Protein AF-A0A355YLC4-F1 (afdb_monomer_lite)

Radius of gyration: 15.04 Å; chains: 1; bounding box: 30×29×39 Å

Sequence (77 aa):
MDKKKLEELASFAGTPAYIFDIDVLKERISRVSDQIRPAELCFAMKANPFLAGLIDDCVDYYEVCSPGEFHICVKNG

Structure (mmCIF, N/CA/C/O backbone):
data_AF-A0A355YLC4-F1
#
_entry.id   AF-A0A355YLC4-F1
#
loop_
_atom_site.group_PDB
_atom_site.id
_atom_site.type_symbol
_atom_site.label_atom_id
_atom_site.label_alt_id
_atom_site.label_comp_id
_atom_site.label_asym_id
_atom_site.label_entity_id
_atom_site.label_seq_id
_atom_site.pdbx_PDB_ins_code
_atom_site.Cartn_x
_atom_site.Cartn_y
_atom_site.Cartn_z
_atom_site.occupancy
_atom_site.B_iso_or_equiv
_atom_site.auth_seq_id
_atom_site.auth_comp_id
_atom_site.auth_asym_id
_atom_site.auth_atom_id
_atom_site.pdbx_PDB_model_num
ATOM 1 N N . MET A 1 1 ? -9.624 12.482 9.073 1.00 78.81 1 MET A N 1
ATOM 2 C CA . MET A 1 1 ? -10.381 11.619 10.006 1.00 78.81 1 MET A CA 1
ATOM 3 C C . MET A 1 1 ? -10.664 12.391 11.286 1.00 78.81 1 MET A C 1
ATOM 5 O O . MET A 1 1 ? -9.750 13.032 11.792 1.00 78.81 1 MET A O 1
ATOM 9 N N . ASP A 1 2 ? -11.910 12.393 11.760 1.00 91.31 2 ASP A N 1
ATOM 10 C CA . ASP A 1 2 ? -12.323 13.115 12.972 1.00 91.31 2 ASP A CA 1
ATOM 11 C C . ASP A 1 2 ? -12.293 12.229 14.234 1.00 91.31 2 ASP A C 1
ATOM 13 O O . ASP A 1 2 ? -12.157 11.006 14.156 1.00 91.31 2 ASP A O 1
ATOM 17 N N . LYS A 1 3 ? -12.409 12.859 15.412 1.00 93.56 3 LYS A N 1
ATOM 18 C CA . LYS A 1 3 ? -12.340 12.181 16.717 1.00 93.56 3 LYS A CA 1
ATOM 19 C C . LYS A 1 3 ? -13.461 11.157 16.918 1.00 93.56 3 LYS A C 1
ATOM 21 O O . LYS A 1 3 ? -13.203 10.088 17.460 1.00 93.56 3 LYS A O 1
ATOM 26 N N . LYS A 1 4 ? -14.683 11.468 16.482 1.00 96.00 4 LYS A N 1
ATOM 27 C CA . LYS A 1 4 ? -15.842 10.589 16.671 1.00 96.00 4 LYS A CA 1
ATOM 28 C C . LYS A 1 4 ? -15.644 9.279 15.909 1.00 96.00 4 LYS A C 1
ATOM 30 O O . LYS A 1 4 ? -15.841 8.204 16.464 1.00 96.00 4 LYS A O 1
ATOM 35 N N . LYS A 1 5 ? -15.155 9.366 14.673 1.00 94.25 5 LYS A N 1
ATOM 36 C CA . LYS A 1 5 ? -14.838 8.196 13.852 1.00 94.25 5 LYS A CA 1
ATOM 37 C C . LYS A 1 5 ? -13.723 7.338 14.458 1.00 94.25 5 LYS A C 1
ATOM 39 O O . LYS A 1 5 ? -13.774 6.118 14.357 1.00 94.25 5 LYS A O 1
ATOM 44 N N . LEU A 1 6 ? -12.740 7.947 15.127 1.00 93.75 6 LEU A N 1
ATOM 45 C CA . LEU A 1 6 ? -11.712 7.201 15.866 1.00 93.75 6 LEU A CA 1
ATOM 46 C C . LEU A 1 6 ? -12.286 6.443 17.073 1.00 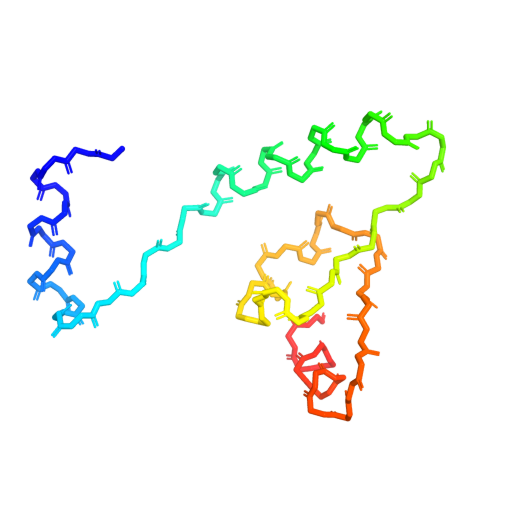93.75 6 LEU A C 1
ATOM 48 O O . LEU A 1 6 ? -11.876 5.312 17.311 1.00 93.75 6 LEU A O 1
ATOM 52 N N . GLU A 1 7 ? -13.231 7.029 17.813 1.00 95.25 7 GLU A N 1
ATOM 53 C CA . GLU A 1 7 ? -13.911 6.358 18.935 1.00 95.25 7 GLU A CA 1
ATOM 54 C C . GLU A 1 7 ? -14.762 5.170 18.451 1.00 95.25 7 GLU A C 1
ATOM 56 O O . GLU A 1 7 ? -14.703 4.087 19.034 1.00 95.25 7 GLU A O 1
ATOM 61 N N . GLU A 1 8 ? -15.486 5.339 17.340 1.00 95.88 8 GLU A N 1
ATOM 62 C CA . GLU A 1 8 ? -16.249 4.264 16.688 1.00 95.88 8 GLU A CA 1
ATOM 63 C C . GLU A 1 8 ? -15.333 3.113 16.242 1.00 95.88 8 GLU A C 1
ATOM 65 O O . GLU A 1 8 ? -15.603 1.947 16.538 1.00 95.88 8 GLU A O 1
ATOM 70 N N . LEU A 1 9 ? -14.210 3.430 15.589 1.00 95.44 9 LEU A N 1
ATOM 71 C CA . LEU A 1 9 ? -13.224 2.437 15.157 1.00 95.44 9 LEU A CA 1
ATOM 72 C C . LEU A 1 9 ? -12.546 1.739 16.338 1.00 95.44 9 LEU A C 1
ATOM 74 O O . LEU A 1 9 ? -12.343 0.530 16.282 1.00 95.44 9 LEU A O 1
ATOM 78 N N . ALA A 1 10 ? -12.234 2.463 17.413 1.00 95.25 10 ALA A N 1
ATOM 79 C CA . ALA A 1 10 ? -11.659 1.878 18.622 1.00 95.25 10 ALA A CA 1
A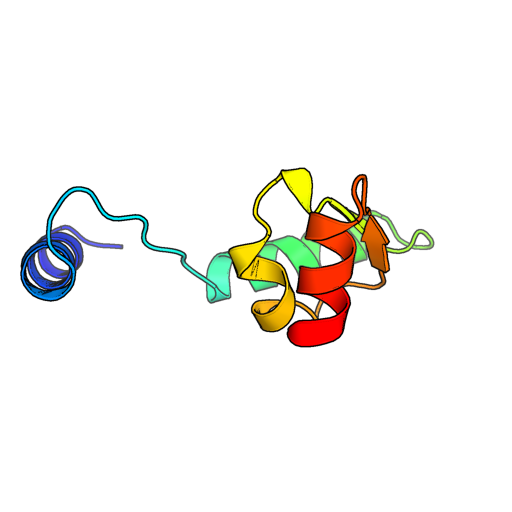TOM 80 C C . ALA A 1 10 ? -12.634 0.904 19.299 1.00 95.25 10 ALA A C 1
ATOM 82 O O . ALA A 1 10 ? -12.213 -0.142 19.789 1.00 95.25 10 ALA A O 1
ATOM 83 N N . SER A 1 11 ? -13.934 1.213 19.292 1.00 96.31 11 SER A N 1
ATOM 84 C CA . SER A 1 11 ? -14.965 0.299 19.791 1.00 96.31 11 SER A CA 1
ATOM 85 C C . SER A 1 11 ? -15.165 -0.917 18.882 1.00 96.31 11 SER A C 1
ATOM 87 O O . SER A 1 11 ? -15.479 -1.992 19.385 1.00 96.31 11 SER A O 1
ATOM 89 N N . PHE A 1 12 ? -15.025 -0.755 17.564 1.00 95.81 12 PHE A N 1
ATOM 90 C CA . PHE A 1 12 ? -15.224 -1.825 16.585 1.00 95.81 12 PHE A CA 1
ATOM 91 C C . PHE A 1 12 ? -14.022 -2.778 16.480 1.00 95.81 12 PHE A C 1
ATOM 93 O O . PHE A 1 12 ? -14.194 -3.993 16.527 1.00 95.81 12 PHE A O 1
ATOM 100 N N . ALA A 1 13 ? -12.811 -2.237 16.333 1.00 94.50 13 ALA A N 1
ATOM 101 C CA . ALA A 1 13 ? -11.584 -3.001 16.096 1.00 94.50 13 ALA A CA 1
ATOM 102 C C . ALA A 1 13 ? -10.809 -3.335 17.385 1.00 94.50 13 ALA A C 1
ATOM 104 O O . ALA A 1 13 ? -9.891 -4.153 17.352 1.00 94.50 13 ALA A O 1
ATOM 105 N N . GLY A 1 14 ? -11.166 -2.714 18.514 1.00 95.31 14 GLY A N 1
ATOM 106 C CA . GLY A 1 14 ? -10.381 -2.770 19.745 1.00 95.31 14 GLY A CA 1
ATOM 107 C C . GLY A 1 14 ? -9.104 -1.928 19.667 1.00 95.31 14 GLY A C 1
ATOM 108 O O . GLY A 1 14 ? -8.773 -1.343 18.634 1.00 95.31 14 GLY A O 1
ATOM 109 N N . THR A 1 15 ? -8.373 -1.839 20.782 1.00 94.44 15 THR A N 1
ATOM 110 C CA . THR A 1 15 ? -7.100 -1.106 20.851 1.00 94.44 15 THR A CA 1
ATOM 111 C C . THR A 1 15 ? -5.973 -1.980 21.421 1.00 94.44 15 THR A C 1
ATOM 113 O O . THR A 1 15 ? -6.216 -2.755 22.349 1.00 94.44 15 THR A O 1
ATOM 116 N N . PRO A 1 16 ? -4.734 -1.863 20.894 1.00 94.38 16 PRO A N 1
ATOM 117 C CA . PRO A 1 16 ? -4.320 -1.013 19.769 1.00 94.38 16 PRO A CA 1
ATOM 118 C C . PRO A 1 16 ? -4.707 -1.600 18.397 1.00 94.38 16 PRO A C 1
ATOM 120 O O . PRO A 1 16 ? -4.718 -2.814 18.216 1.00 94.38 16 PRO A O 1
ATOM 123 N N . ALA A 1 17 ? -4.968 -0.729 17.418 1.00 94.00 17 ALA A N 1
ATOM 124 C CA . ALA A 1 17 ? -5.294 -1.113 16.044 1.00 94.00 17 ALA A CA 1
ATOM 125 C C . ALA A 1 17 ? -4.606 -0.194 15.021 1.00 94.00 17 ALA A C 1
ATOM 127 O O . ALA A 1 17 ? -4.375 0.986 15.290 1.00 94.00 17 ALA A O 1
ATOM 128 N N . TYR A 1 18 ? -4.315 -0.739 13.836 1.00 93.38 18 TYR A N 1
ATOM 129 C CA . TYR A 1 18 ? -3.876 0.023 12.666 1.00 93.38 18 TYR A CA 1
ATOM 130 C C . TYR A 1 18 ? -5.064 0.255 11.734 1.00 93.38 18 TYR A C 1
ATOM 132 O O . TYR A 1 18 ? -5.741 -0.695 11.349 1.00 93.38 18 TYR A O 1
ATOM 140 N N . ILE A 1 19 ? -5.295 1.511 11.356 1.00 92.88 19 ILE A N 1
ATOM 141 C CA . ILE A 1 19 ? -6.335 1.908 10.403 1.00 92.88 19 ILE A CA 1
ATOM 142 C C . ILE A 1 19 ? -5.643 2.475 9.164 1.00 92.88 19 ILE A C 1
ATOM 144 O O . ILE A 1 19 ? -4.867 3.425 9.276 1.00 92.88 19 ILE A O 1
ATOM 148 N N . PHE A 1 20 ? -5.921 1.897 7.996 1.00 93.75 20 PHE A N 1
ATOM 149 C CA . PHE A 1 20 ? -5.359 2.336 6.720 1.00 93.75 20 PHE A CA 1
ATOM 150 C C . PHE A 1 20 ? -6.412 3.093 5.912 1.00 93.75 20 PHE A C 1
ATOM 152 O O . PHE A 1 20 ? -7.491 2.568 5.648 1.00 93.75 20 PHE A O 1
ATOM 159 N N . ASP A 1 21 ? -6.086 4.321 5.517 1.00 95.06 21 ASP A N 1
ATOM 160 C CA . ASP A 1 21 ? -6.888 5.108 4.581 1.00 95.06 21 ASP A CA 1
ATOM 161 C C . ASP A 1 21 ? -6.411 4.803 3.154 1.00 95.06 21 ASP A C 1
ATOM 163 O O . ASP A 1 21 ? -5.345 5.257 2.725 1.00 95.06 21 ASP A O 1
ATOM 167 N N . ILE A 1 22 ? -7.159 3.942 2.460 1.00 95.62 22 ILE A N 1
ATOM 168 C CA . ILE A 1 22 ? -6.768 3.426 1.142 1.00 95.62 22 ILE A CA 1
ATOM 169 C C . ILE A 1 22 ? -6.943 4.485 0.053 1.00 95.62 22 ILE A C 1
ATOM 171 O O . ILE A 1 22 ? -6.141 4.524 -0.876 1.00 95.62 22 ILE A O 1
ATOM 175 N N . ASP A 1 23 ? -7.910 5.390 0.194 1.00 95.94 23 ASP A N 1
ATOM 176 C CA . ASP A 1 23 ? -8.137 6.459 -0.780 1.00 95.94 23 ASP A CA 1
ATOM 177 C C . ASP A 1 23 ? -6.944 7.426 -0.798 1.00 95.94 23 ASP A C 1
ATOM 179 O O . ASP A 1 23 ? -6.375 7.706 -1.855 1.00 95.94 23 ASP A O 1
ATOM 183 N N . VAL A 1 24 ? -6.475 7.841 0.386 1.00 96.69 24 VAL A N 1
ATOM 184 C CA . VAL A 1 24 ? -5.272 8.684 0.527 1.00 96.69 24 VAL A CA 1
ATOM 185 C C . VAL 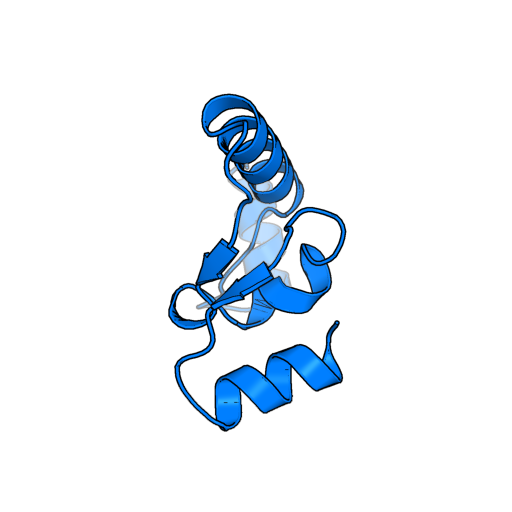A 1 24 ? -4.020 7.976 -0.004 1.00 96.69 24 VAL A C 1
ATOM 187 O O . VAL A 1 24 ? -3.139 8.606 -0.598 1.00 96.69 24 VAL A O 1
ATOM 190 N N . LEU A 1 25 ? -3.916 6.659 0.200 1.00 97.06 25 LEU A N 1
ATOM 191 C CA . LEU A 1 25 ? -2.813 5.864 -0.335 1.00 97.06 25 LEU A CA 1
ATOM 192 C C . LEU A 1 25 ? -2.828 5.836 -1.870 1.00 97.06 25 LEU A C 1
ATOM 194 O O . LEU A 1 25 ? -1.791 6.102 -2.479 1.00 97.06 25 LEU A O 1
ATOM 198 N N . LYS A 1 26 ? -3.979 5.551 -2.489 1.00 97.06 26 LYS A N 1
ATOM 199 C CA . LYS A 1 26 ? -4.126 5.497 -3.950 1.00 97.06 26 LYS A CA 1
ATOM 200 C C . LYS A 1 26 ? -3.859 6.856 -4.599 1.00 97.06 26 LYS A C 1
ATOM 202 O O . LYS A 1 26 ? -3.125 6.920 -5.584 1.00 97.06 26 LYS A O 1
ATOM 207 N N . GLU A 1 27 ? -4.338 7.951 -4.003 1.00 97.88 27 GLU A N 1
ATOM 208 C CA . GLU A 1 27 ? -4.025 9.313 -4.466 1.00 97.88 27 GLU A CA 1
ATOM 209 C C . GLU A 1 27 ? -2.510 9.575 -4.445 1.00 97.88 27 GLU A C 1
ATOM 211 O O . GLU A 1 27 ? -1.930 10.089 -5.407 1.00 97.88 27 GLU A O 1
ATOM 216 N N . ARG A 1 28 ? -1.834 9.171 -3.362 1.00 97.19 28 ARG A N 1
ATOM 217 C CA . ARG A 1 28 ? -0.379 9.311 -3.255 1.00 97.19 28 ARG A CA 1
ATOM 218 C C . ARG A 1 28 ? 0.353 8.482 -4.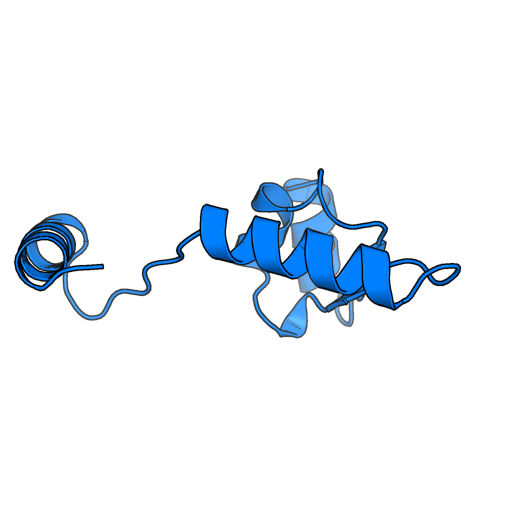306 1.00 97.19 28 ARG A C 1
ATOM 220 O O . ARG A 1 28 ? 1.313 8.992 -4.880 1.00 97.19 28 ARG A O 1
ATOM 227 N N . ILE A 1 29 ? -0.067 7.239 -4.536 1.00 97.62 29 ILE A N 1
ATOM 228 C CA . ILE A 1 29 ? 0.519 6.348 -5.545 1.00 97.62 29 ILE A CA 1
ATOM 229 C C . ILE A 1 29 ? 0.407 6.975 -6.938 1.00 97.62 29 ILE A C 1
ATOM 231 O O . ILE A 1 29 ? 1.431 7.129 -7.604 1.00 97.62 29 ILE A O 1
ATOM 235 N N . SER A 1 30 ? -0.789 7.436 -7.322 1.00 97.50 30 SER A N 1
ATOM 236 C CA . SER A 1 30 ? -1.017 8.124 -8.600 1.00 97.50 30 SER A CA 1
ATOM 237 C C . SER A 1 30 ? -0.089 9.326 -8.755 1.00 97.50 30 SER A C 1
ATOM 239 O O . SER A 1 30 ? 0.626 9.439 -9.748 1.00 97.50 30 SER A O 1
ATOM 241 N N . ARG A 1 31 ? -0.022 10.193 -7.736 1.00 98.31 31 ARG A N 1
ATOM 242 C CA . ARG A 1 31 ? 0.819 11.396 -7.781 1.00 98.31 31 ARG A CA 1
ATOM 243 C C . ARG A 1 31 ? 2.305 11.071 -7.925 1.00 98.31 31 ARG A C 1
ATOM 245 O O . ARG A 1 31 ? 3.014 11.789 -8.621 1.00 98.31 31 ARG A O 1
ATOM 252 N N . VAL A 1 32 ? 2.792 10.036 -7.238 1.00 97.69 32 VAL A N 1
ATOM 253 C CA . VAL A 1 32 ? 4.197 9.616 -7.346 1.00 97.69 32 VAL A CA 1
ATOM 254 C C . VAL A 1 32 ? 4.469 9.028 -8.729 1.00 97.69 32 VAL A C 1
ATOM 256 O O . VAL A 1 32 ? 5.446 9.437 -9.347 1.00 97.69 32 VAL A O 1
ATOM 259 N N . SER A 1 33 ? 3.606 8.136 -9.229 1.00 97.25 33 SER A N 1
ATOM 260 C CA . SER A 1 33 ? 3.740 7.525 -10.561 1.00 97.25 33 SER A CA 1
ATOM 261 C C . SER A 1 33 ? 3.828 8.589 -11.664 1.00 97.25 33 SER A C 1
ATOM 263 O O . SER A 1 33 ? 4.737 8.551 -12.494 1.00 97.25 33 SER A O 1
ATOM 265 N N . ASP A 1 34 ? 2.974 9.616 -11.609 1.00 97.62 34 ASP A N 1
ATOM 266 C CA . ASP A 1 34 ? 2.984 10.712 -12.586 1.00 97.62 34 ASP A CA 1
ATOM 267 C C . ASP A 1 34 ? 4.273 11.547 -12.542 1.00 97.62 34 ASP A C 1
ATOM 269 O O . ASP A 1 34 ? 4.767 11.990 -13.579 1.00 97.62 34 ASP A O 1
ATOM 273 N N . GLN A 1 35 ? 4.847 11.750 -11.352 1.00 98.25 35 GLN A N 1
ATOM 274 C CA . GLN A 1 35 ? 6.062 12.552 -11.166 1.00 98.25 35 GLN A CA 1
ATOM 275 C C . GLN A 1 35 ? 7.344 11.841 -11.602 1.00 98.25 35 GLN A C 1
ATOM 277 O O . GLN A 1 35 ? 8.323 12.517 -11.918 1.00 98.25 35 GLN A O 1
ATOM 282 N N . ILE A 1 36 ? 7.364 10.506 -11.592 1.00 97.31 36 ILE A N 1
ATOM 283 C CA . ILE A 1 36 ? 8.569 9.726 -11.907 1.00 97.31 36 ILE A CA 1
ATOM 284 C C . ILE A 1 36 ? 8.628 9.267 -13.365 1.00 97.31 36 ILE A C 1
ATOM 286 O O . ILE A 1 36 ? 9.641 8.696 -13.772 1.00 97.31 36 ILE A O 1
ATOM 290 N N . ARG A 1 37 ? 7.592 9.531 -14.175 1.00 95.31 37 ARG A N 1
ATOM 291 C CA . ARG A 1 37 ? 7.581 9.129 -15.587 1.00 95.31 37 ARG A CA 1
ATOM 292 C C . ARG A 1 37 ? 8.811 9.669 -16.341 1.00 95.31 37 ARG A C 1
ATOM 294 O O . ARG A 1 37 ? 9.209 10.815 -16.133 1.00 95.31 37 ARG A O 1
ATOM 301 N N . PRO A 1 38 ? 9.410 8.868 -17.243 1.00 96.06 38 PRO A N 1
ATOM 302 C CA . PRO A 1 38 ? 8.913 7.587 -17.755 1.00 96.06 38 PRO A CA 1
ATOM 303 C C . PRO A 1 38 ? 9.253 6.365 -16.884 1.00 96.06 38 PRO A C 1
ATOM 305 O O . PRO A 1 38 ? 9.014 5.250 -17.331 1.00 96.06 38 PRO A O 1
ATOM 308 N N . ALA A 1 39 ? 9.816 6.539 -15.683 1.00 97.88 39 ALA A N 1
ATOM 309 C CA . ALA A 1 39 ? 10.057 5.412 -14.787 1.00 97.88 39 ALA A CA 1
ATOM 310 C C . ALA A 1 39 ? 8.739 4.791 -14.295 1.00 97.88 39 ALA A C 1
ATOM 312 O O . ALA A 1 39 ? 7.713 5.468 -14.191 1.00 97.88 39 ALA A O 1
ATOM 313 N N . GLU A 1 40 ? 8.804 3.500 -13.983 1.00 97.75 40 GLU A N 1
ATOM 314 C CA . GLU A 1 40 ? 7.697 2.695 -13.469 1.00 97.75 40 GLU A CA 1
ATOM 315 C C . GLU A 1 40 ? 7.787 2.600 -11.939 1.00 97.75 40 GLU A C 1
ATOM 317 O O . GLU A 1 40 ? 8.876 2.555 -11.355 1.00 97.75 40 GLU A O 1
ATOM 322 N N . LEU A 1 41 ? 6.637 2.608 -11.273 1.00 97.56 41 LEU A N 1
ATOM 323 C CA . LEU A 1 41 ? 6.540 2.594 -9.824 1.00 97.56 41 LEU A CA 1
ATOM 324 C C . LEU A 1 41 ? 6.610 1.161 -9.288 1.00 97.56 41 LEU A C 1
ATOM 326 O O . LEU A 1 41 ? 5.728 0.341 -9.531 1.00 97.56 41 LEU A O 1
ATOM 330 N N . CYS A 1 42 ? 7.629 0.895 -8.474 1.00 97.00 42 CYS A N 1
ATOM 331 C CA . CYS A 1 42 ? 7.812 -0.381 -7.792 1.00 97.00 42 CYS A CA 1
ATOM 332 C C . CYS A 1 42 ? 7.514 -0.243 -6.290 1.00 97.00 42 CYS A C 1
ATOM 334 O O . CYS A 1 42 ? 8.192 0.506 -5.581 1.00 97.00 42 CYS A O 1
ATOM 336 N N . PHE A 1 43 ? 6.491 -0.942 -5.795 1.00 96.44 43 PHE A N 1
ATOM 337 C CA . PHE A 1 43 ? 6.121 -0.933 -4.382 1.00 96.44 43 PHE A CA 1
ATOM 338 C C . PHE A 1 43 ? 7.007 -1.881 -3.570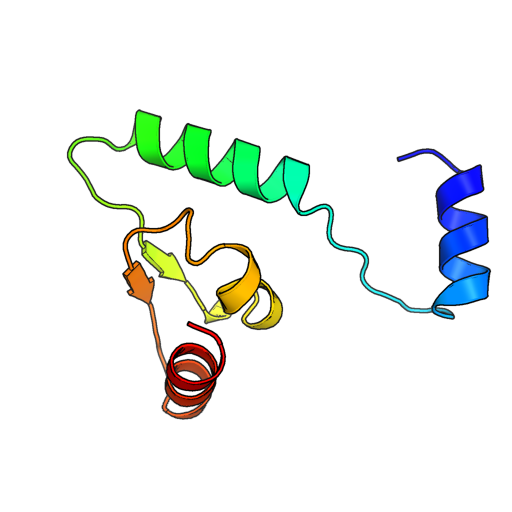 1.00 96.44 43 PHE A C 1
ATOM 340 O O . PHE A 1 43 ? 7.028 -3.088 -3.799 1.00 96.44 43 PHE A O 1
ATOM 347 N N . ALA A 1 44 ? 7.702 -1.344 -2.569 1.00 96.62 44 ALA A N 1
ATOM 348 C CA . ALA A 1 44 ? 8.529 -2.134 -1.665 1.00 96.62 44 ALA A CA 1
ATOM 349 C C . ALA A 1 44 ? 7.674 -2.887 -0.635 1.00 96.62 44 ALA A C 1
ATOM 351 O O . ALA A 1 44 ? 7.153 -2.289 0.314 1.00 96.62 44 ALA A O 1
ATOM 352 N N . MET A 1 45 ? 7.583 -4.215 -0.766 1.00 95.06 45 MET A N 1
ATOM 353 C CA . MET A 1 45 ? 6.759 -5.068 0.105 1.00 95.06 45 MET A CA 1
ATOM 354 C C . MET A 1 45 ? 7.127 -4.960 1.584 1.00 95.06 45 MET A C 1
ATOM 356 O O . MET A 1 45 ? 6.258 -5.047 2.455 1.00 95.06 45 MET A O 1
ATOM 360 N N . LYS A 1 46 ? 8.403 -4.687 1.871 1.00 93.69 46 LYS A N 1
ATOM 361 C CA . LYS A 1 46 ? 8.920 -4.505 3.228 1.00 93.69 46 LYS A CA 1
ATOM 362 C C . LYS A 1 46 ? 8.255 -3.347 3.982 1.00 93.69 46 LYS A C 1
ATOM 364 O O . LYS A 1 46 ? 8.244 -3.355 5.211 1.00 93.69 46 LYS A O 1
ATOM 369 N N . ALA A 1 47 ? 7.721 -2.347 3.273 1.00 93.88 47 ALA A N 1
ATOM 370 C CA . ALA A 1 47 ? 7.082 -1.191 3.895 1.00 93.88 47 ALA A CA 1
ATOM 371 C C . ALA A 1 47 ? 5.768 -1.575 4.582 1.00 93.88 47 ALA A C 1
ATOM 373 O O . ALA A 1 47 ? 5.542 -1.194 5.731 1.00 93.88 47 ALA A O 1
ATOM 374 N N . ASN A 1 48 ? 4.905 -2.318 3.883 1.00 94.56 48 ASN A N 1
ATOM 375 C CA . ASN A 1 48 ? 3.664 -2.848 4.435 1.00 94.56 48 ASN A CA 1
ATOM 376 C C . ASN A 1 48 ? 3.046 -3.901 3.486 1.00 94.56 48 ASN A C 1
ATOM 378 O O . ASN A 1 48 ? 2.353 -3.530 2.535 1.00 94.56 48 ASN A O 1
ATOM 382 N N . PRO A 1 49 ? 3.232 -5.206 3.744 1.00 93.06 49 PRO A N 1
ATOM 383 C CA . PRO A 1 49 ? 2.763 -6.258 2.845 1.00 93.06 49 PRO A CA 1
ATOM 384 C C . PRO A 1 49 ? 1.235 -6.430 2.842 1.00 93.06 49 PRO A C 1
ATOM 386 O O . PRO A 1 49 ? 0.693 -7.008 1.905 1.00 93.06 49 PRO A O 1
ATOM 389 N N . PHE A 1 50 ? 0.518 -5.912 3.850 1.00 92.50 50 PHE A N 1
ATOM 390 C CA . PHE A 1 50 ? -0.950 -5.988 3.908 1.00 92.50 50 PHE A CA 1
ATOM 391 C C . PHE A 1 50 ? -1.639 -5.131 2.842 1.00 92.50 50 PHE A C 1
ATOM 393 O O . PHE A 1 50 ? -2.817 -5.334 2.562 1.00 92.50 50 PHE A O 1
ATOM 400 N N . LEU A 1 51 ? -0.917 -4.171 2.259 1.00 94.06 51 LEU A N 1
ATOM 401 C CA . LEU A 1 51 ? -1.453 -3.272 1.243 1.00 94.06 51 LEU A CA 1
ATOM 402 C C . LEU A 1 51 ? -1.365 -3.852 -0.167 1.00 94.06 51 LEU A C 1
ATOM 404 O O . LEU A 1 51 ? -2.045 -3.327 -1.038 1.00 94.06 51 LEU A O 1
ATOM 408 N N . ALA A 1 52 ? -0.578 -4.914 -0.389 1.00 91.50 52 ALA A N 1
ATOM 409 C CA . ALA A 1 52 ? -0.241 -5.403 -1.725 1.00 91.50 52 ALA A CA 1
ATOM 410 C C . ALA A 1 52 ? -1.479 -5.612 -2.609 1.00 91.50 52 ALA A C 1
ATOM 412 O O . ALA A 1 52 ? -1.618 -4.908 -3.599 1.00 91.50 52 ALA A O 1
ATOM 413 N N . GLY A 1 53 ? -2.436 -6.447 -2.195 1.00 91.06 53 GLY A N 1
ATOM 414 C CA . GLY A 1 53 ? -3.653 -6.684 -2.987 1.00 91.06 53 GLY A CA 1
ATOM 415 C C . GLY A 1 53 ? -4.627 -5.499 -3.062 1.00 91.06 53 GLY A C 1
ATOM 416 O O . GLY A 1 53 ? -5.519 -5.489 -3.899 1.00 91.06 53 GLY A O 1
ATOM 417 N N . LEU A 1 54 ? -4.489 -4.484 -2.199 1.00 93.44 54 LEU A N 1
ATOM 418 C CA . LEU A 1 54 ? -5.354 -3.293 -2.221 1.00 93.44 54 LEU A CA 1
ATOM 419 C C . LEU A 1 54 ? -4.897 -2.246 -3.245 1.00 93.44 54 LEU A C 1
ATOM 421 O O . LEU A 1 54 ? -5.670 -1.340 -3.566 1.00 93.44 54 LEU A O 1
ATOM 425 N N . ILE A 1 55 ? -3.645 -2.339 -3.702 1.00 94.31 55 ILE A N 1
ATOM 426 C CA . ILE A 1 55 ? -3.005 -1.366 -4.598 1.00 94.31 55 ILE A CA 1
ATOM 427 C C . ILE A 1 55 ? -2.468 -1.991 -5.887 1.00 94.31 55 ILE A C 1
ATOM 429 O O . ILE A 1 55 ? -1.764 -1.302 -6.617 1.00 94.31 55 ILE A O 1
ATOM 433 N N . ASP A 1 56 ? -2.772 -3.261 -6.154 1.00 93.00 56 ASP A N 1
ATOM 434 C CA . ASP A 1 56 ? -2.290 -3.996 -7.334 1.00 93.00 56 ASP A CA 1
ATOM 435 C C . ASP A 1 56 ? -2.693 -3.312 -8.647 1.00 93.00 56 ASP A C 1
ATOM 437 O O . ASP A 1 56 ? -1.900 -3.191 -9.572 1.00 93.00 56 ASP A O 1
ATOM 441 N N . ASP A 1 57 ? -3.877 -2.698 -8.666 1.00 93.25 57 ASP A N 1
ATOM 442 C CA . ASP A 1 57 ? -4.373 -1.882 -9.777 1.00 93.25 57 ASP A CA 1
ATOM 443 C C . ASP A 1 57 ? -3.684 -0.509 -9.919 1.00 93.25 57 ASP A C 1
ATOM 445 O O . ASP A 1 57 ? -3.980 0.235 -10.854 1.00 93.25 57 ASP A O 1
ATOM 449 N N . CYS A 1 58 ? -2.805 -0.139 -8.984 1.00 94.88 58 CYS A N 1
ATOM 450 C CA . CYS A 1 58 ? -2.210 1.194 -8.886 1.00 94.88 58 CYS A CA 1
ATOM 451 C C . CYS A 1 58 ? -0.679 1.211 -9.039 1.00 94.88 58 CYS A C 1
ATOM 453 O O . CYS A 1 58 ? -0.105 2.299 -9.123 1.00 94.88 58 CYS A O 1
ATOM 455 N N . VAL A 1 59 ? -0.003 0.059 -9.019 1.00 95.62 59 VAL A N 1
ATOM 456 C CA . VAL A 1 59 ? 1.467 -0.040 -9.051 1.00 95.62 59 VAL A CA 1
ATOM 457 C C . VAL A 1 59 ? 1.927 -0.894 -10.227 1.00 95.62 59 VAL A C 1
ATOM 459 O O . VAL A 1 59 ? 1.202 -1.774 -10.672 1.00 95.62 59 VAL A O 1
ATOM 462 N N . ASP A 1 60 ? 3.135 -0.643 -10.733 1.00 96.62 60 ASP A N 1
ATOM 463 C CA . ASP A 1 60 ? 3.648 -1.363 -11.904 1.00 96.62 60 ASP A CA 1
ATOM 464 C C . ASP A 1 60 ? 4.370 -2.661 -11.494 1.00 96.62 60 ASP A C 1
ATOM 466 O O . ASP A 1 60 ? 4.284 -3.678 -12.180 1.00 96.62 60 ASP A O 1
ATOM 470 N N . TYR A 1 61 ? 5.069 -2.646 -10.349 1.00 95.88 61 TYR A N 1
ATOM 471 C CA . TYR A 1 61 ? 5.794 -3.809 -9.822 1.00 95.88 61 TYR A CA 1
ATOM 472 C C . TYR A 1 61 ? 5.792 -3.869 -8.295 1.00 95.88 61 TYR A C 1
ATOM 474 O O . TYR A 1 61 ? 5.566 -2.871 -7.607 1.00 95.88 61 TYR A O 1
ATOM 482 N N . TYR A 1 62 ? 6.169 -5.037 -7.772 1.00 96.00 62 TYR A N 1
ATOM 483 C CA . TYR A 1 62 ? 6.493 -5.253 -6.366 1.00 96.00 62 TYR A CA 1
ATOM 484 C C . TYR A 1 62 ? 7.974 -5.590 -6.196 1.00 96.00 62 TYR A C 1
ATOM 486 O O . TYR A 1 62 ? 8.496 -6.500 -6.842 1.00 96.00 62 TYR A O 1
ATOM 494 N N . GLU A 1 63 ? 8.644 -4.890 -5.285 1.00 96.94 63 GLU A N 1
ATOM 495 C CA . GLU A 1 63 ? 9.983 -5.241 -4.820 1.00 96.94 63 GLU A CA 1
ATOM 496 C C . GLU A 1 63 ? 9.853 -6.194 -3.633 1.00 96.94 63 GLU A C 1
ATOM 498 O O . GLU A 1 63 ? 9.168 -5.911 -2.645 1.00 96.94 63 GLU A O 1
ATOM 503 N N . VAL A 1 64 ? 10.476 -7.360 -3.787 1.00 96.44 64 VAL A N 1
ATOM 504 C CA . VAL A 1 64 ? 10.317 -8.523 -2.920 1.00 96.44 64 VAL A CA 1
ATOM 505 C C . VAL A 1 64 ? 11.697 -8.981 -2.461 1.00 96.44 64 VAL A C 1
ATOM 507 O O . VAL A 1 64 ? 12.541 -9.340 -3.280 1.00 96.44 64 VAL A O 1
ATOM 510 N N . CYS A 1 65 ? 11.929 -9.001 -1.149 1.00 95.31 65 CYS A N 1
ATOM 511 C CA . CYS A 1 65 ? 13.222 -9.309 -0.534 1.00 95.31 65 CYS A CA 1
ATOM 512 C C . CYS A 1 65 ? 13.276 -10.704 0.108 1.00 95.31 65 CYS A C 1
ATOM 514 O O . CYS A 1 65 ? 14.316 -11.107 0.635 1.00 95.31 65 CYS A O 1
ATOM 516 N N . SER A 1 66 ? 12.168 -11.448 0.123 1.00 96.00 66 SER A N 1
ATOM 517 C CA . SER A 1 66 ? 12.087 -12.754 0.779 1.00 96.00 66 SER A CA 1
ATOM 518 C C . SER A 1 66 ? 11.056 -13.688 0.134 1.00 96.00 66 SER A C 1
ATOM 520 O O . SER A 1 66 ? 10.071 -13.222 -0.444 1.00 96.00 66 SER A O 1
ATOM 522 N N . PRO A 1 67 ? 11.205 -15.020 0.297 1.00 95.88 67 PRO A N 1
ATOM 523 C CA . PRO A 1 67 ? 10.187 -15.976 -0.142 1.00 95.88 67 PRO A CA 1
ATOM 524 C C . PRO A 1 67 ? 8.810 -15.739 0.497 1.00 95.88 67 PRO A C 1
ATOM 526 O O . PRO A 1 67 ? 7.788 -16.015 -0.125 1.00 95.88 67 PRO A O 1
ATOM 529 N N . GLY A 1 68 ? 8.773 -15.216 1.729 1.00 93.81 68 GLY A N 1
ATOM 530 C CA . GLY A 1 68 ? 7.528 -14.886 2.425 1.00 93.81 68 GLY A CA 1
ATOM 531 C C . GLY A 1 68 ? 6.792 -13.710 1.784 1.00 93.81 68 GLY A C 1
ATOM 532 O O . GLY A 1 68 ? 5.594 -13.808 1.535 1.00 93.81 68 GLY A O 1
ATOM 533 N N . GLU A 1 69 ? 7.503 -12.631 1.455 1.00 95.00 69 GLU A N 1
ATOM 534 C CA . GLU A 1 69 ? 6.926 -11.499 0.718 1.00 95.00 69 GLU A CA 1
ATOM 535 C C . GLU A 1 69 ? 6.459 -11.937 -0.680 1.00 95.00 69 GLU A C 1
ATOM 537 O O . GLU A 1 69 ? 5.360 -11.576 -1.091 1.00 95.00 69 GLU A O 1
ATOM 542 N N . PHE A 1 70 ? 7.221 -12.800 -1.364 1.00 94.19 70 PHE A N 1
ATOM 543 C CA . PHE A 1 70 ? 6.830 -13.332 -2.674 1.00 94.19 70 PHE A CA 1
ATOM 544 C C . PHE A 1 70 ? 5.560 -14.177 -2.600 1.00 94.19 70 PHE A C 1
ATOM 546 O O . PHE A 1 70 ? 4.656 -14.015 -3.416 1.00 94.19 70 PHE A O 1
ATOM 553 N N . HIS A 1 71 ? 5.445 -15.032 -1.584 1.00 94.12 71 HIS A N 1
ATOM 554 C CA . HIS A 1 71 ? 4.227 -15.798 -1.350 1.00 94.12 71 HIS A CA 1
ATOM 555 C C . HIS A 1 71 ? 3.007 -14.894 -1.112 1.00 94.12 71 HIS A C 1
ATOM 557 O O . HIS A 1 71 ? 1.919 -15.199 -1.597 1.00 94.12 71 HIS A O 1
ATOM 563 N N . ILE A 1 72 ? 3.176 -13.778 -0.393 1.00 91.38 72 ILE A N 1
ATOM 564 C CA . ILE A 1 72 ? 2.103 -12.797 -0.181 1.00 91.38 72 ILE A CA 1
ATOM 565 C C . ILE A 1 72 ? 1.695 -12.147 -1.507 1.00 91.38 72 ILE A C 1
ATOM 567 O O . ILE A 1 72 ? 0.494 -12.059 -1.752 1.00 91.38 72 ILE A O 1
ATOM 571 N N . CYS A 1 73 ? 2.645 -11.744 -2.358 1.00 88.88 73 CYS A N 1
ATOM 572 C CA . CYS A 1 73 ? 2.347 -11.195 -3.685 1.00 88.88 73 CYS A CA 1
ATOM 573 C C . CYS A 1 73 ? 1.538 -12.187 -4.525 1.00 88.88 73 CYS A C 1
ATOM 575 O O . CYS A 1 73 ? 0.444 -11.856 -4.948 1.00 88.88 73 CYS A O 1
ATOM 577 N N . VAL A 1 74 ? 2.007 -13.430 -4.672 1.00 89.38 74 VAL A N 1
ATOM 578 C CA . VAL A 1 74 ? 1.328 -14.457 -5.493 1.00 89.38 74 VAL A CA 1
ATOM 579 C C . VAL A 1 74 ? -0.069 -14.813 -4.972 1.00 89.38 74 VAL A C 1
ATOM 581 O O . VAL A 1 74 ? -0.914 -15.290 -5.720 1.00 89.38 74 VAL A O 1
ATOM 584 N N . LYS A 1 75 ? -0.313 -14.647 -3.670 1.00 88.31 75 LYS A N 1
ATOM 585 C CA . LYS A 1 75 ? -1.618 -14.936 -3.070 1.00 88.31 75 LYS A CA 1
ATOM 586 C C . LYS A 1 75 ? -2.617 -13.781 -3.218 1.00 88.31 75 LYS A C 1
ATOM 588 O O . LYS A 1 75 ? -3.816 -14.047 -3.175 1.00 88.31 75 LYS A O 1
ATOM 593 N N . ASN A 1 76 ? -2.146 -12.532 -3.269 1.00 78.75 76 ASN A N 1
ATOM 594 C CA . ASN A 1 76 ? -2.995 -11.337 -3.167 1.00 78.75 76 ASN A CA 1
ATOM 595 C C . ASN A 1 76 ? -2.996 -10.432 -4.410 1.00 78.75 76 ASN A C 1
ATOM 597 O O . ASN A 1 76 ? -3.857 -9.557 -4.457 1.00 78.75 76 ASN A O 1
ATOM 601 N N . GLY A 1 77 ? -2.053 -10.599 -5.340 1.00 62.50 77 GLY A N 1
ATOM 602 C CA . GLY A 1 77 ? -2.123 -10.072 -6.709 1.00 62.50 77 GLY A CA 1
ATOM 603 C C . GLY A 1 77 ? -2.636 -11.151 -7.651 1.00 62.50 77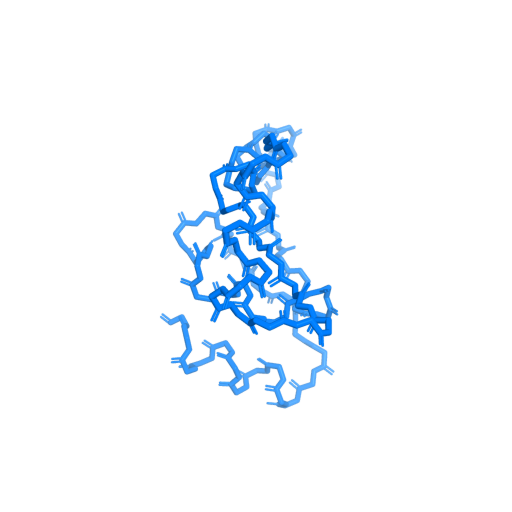 GLY A C 1
ATOM 604 O O . GLY A 1 77 ? -3.417 -10.821 -8.564 1.00 62.50 77 GLY A O 1
#

Foldseek 3Di:
DDPVVVVVCCVVVPPPDDDDDLVVVLVVLQVVQVVPPPDFFEDECVVPVVCLLVCVVRGDYYDDDDPVSVVSNVVRD

pLDDT: mean 94.18, std 4.94, range [62.5, 98.31]

Secondary structure (DSSP, 8-state):
--HHHHHHHHHHH-SS-----HHHHHHHHHHHHHHHTTSPPEEETTT-GGGGGGSGGG-SEEE--SHHHHHHHHHH-